Protein AF-A0A5N5WCN6-F1 (afdb_monomer_lite)

Radius of gyration: 14.32 Å; chains: 1; bounding box: 35×33×35 Å

Foldseek 3Di:
DDPVLLVLLLQLVLVLAPDSVQQVVCCVPVQWDKGFCAGDFWWKKKDALVLLCVQLVHDDLVSSCVSLVVLVNAEQKKAFFSGRIIMATAHHPPPPCQVLQPFPPIGTGDRVDIDTGGRQPAADDGGMHTSHGRGSGNVNGDDVSSVSVSNVD

Structure (mmCIF, N/CA/C/O backbone):
data_AF-A0A5N5WCN6-F1
#
_entry.id   AF-A0A5N5WCN6-F1
#
loop_
_atom_site.group_PDB
_atom_site.id
_atom_site.type_symbol
_atom_site.label_atom_id
_atom_site.label_alt_id
_atom_site.label_comp_id
_atom_site.label_asym_id
_atom_site.label_entity_id
_atom_site.label_seq_id
_atom_site.pdbx_PDB_ins_code
_atom_site.Cartn_x
_atom_site.Cartn_y
_atom_site.Cartn_z
_atom_site.occupancy
_atom_site.B_iso_or_equiv
_atom_site.auth_seq_id
_atom_site.auth_comp_id
_atom_site.auth_asym_id
_atom_site.auth_atom_id
_atom_site.pdbx_PDB_model_num
ATOM 1 N N . MET A 1 1 ? 0.329 -16.891 -3.132 1.00 75.00 1 MET A N 1
ATOM 2 C CA . MET A 1 1 ? 0.697 -16.310 -4.433 1.00 75.00 1 MET A CA 1
ATOM 3 C C . MET A 1 1 ? 1.569 -17.296 -5.197 1.00 75.00 1 MET A C 1
ATOM 5 O O . MET A 1 1 ? 2.602 -17.711 -4.673 1.00 75.00 1 MET A O 1
ATOM 9 N N . THR A 1 2 ? 1.138 -17.694 -6.389 1.00 85.62 2 THR A N 1
ATOM 10 C CA . THR A 1 2 ? 1.875 -18.539 -7.337 1.00 85.62 2 THR A CA 1
ATOM 11 C C . THR A 1 2 ? 3.026 -17.764 -7.990 1.00 85.62 2 THR A C 1
ATOM 13 O O . THR A 1 2 ? 3.173 -16.554 -7.808 1.00 85.62 2 THR A O 1
ATOM 16 N N . PHE A 1 3 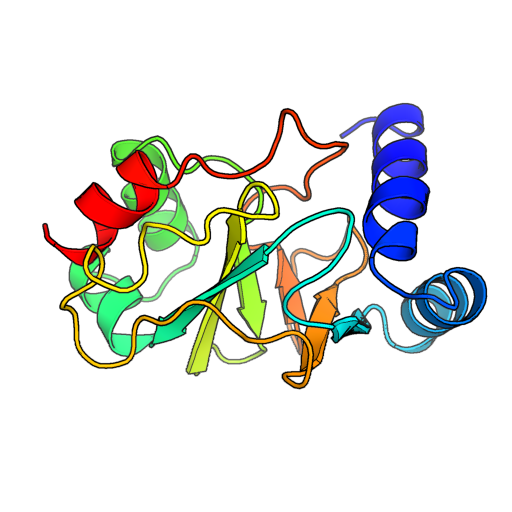? 3.873 -18.445 -8.766 1.00 83.12 3 PHE A N 1
ATOM 17 C CA . PHE A 1 3 ? 4.936 -17.775 -9.524 1.00 83.12 3 PHE A CA 1
ATOM 18 C C . PHE A 1 3 ? 4.381 -16.825 -10.598 1.00 83.12 3 PHE A C 1
ATOM 20 O O . PHE A 1 3 ? 4.922 -15.736 -10.787 1.00 83.12 3 PHE A O 1
ATOM 27 N N . ALA A 1 4 ? 3.292 -17.219 -11.267 1.00 85.25 4 ALA A N 1
ATOM 28 C CA . ALA A 1 4 ? 2.634 -16.406 -12.285 1.00 85.25 4 ALA A CA 1
ATOM 29 C C . ALA A 1 4 ? 2.049 -15.123 -11.677 1.00 85.25 4 ALA A C 1
ATOM 31 O O . ALA A 1 4 ? 2.427 -14.032 -12.097 1.00 85.25 4 ALA A O 1
ATOM 32 N N . GLU A 1 5 ? 1.262 -15.257 -10.605 1.00 85.56 5 GLU A N 1
ATOM 33 C CA . GLU A 1 5 ? 0.699 -14.119 -9.864 1.00 85.56 5 GLU A CA 1
ATOM 34 C C . GLU A 1 5 ? 1.803 -13.203 -9.323 1.00 85.56 5 GLU A C 1
ATOM 36 O O . GLU A 1 5 ? 1.697 -11.983 -9.380 1.00 85.56 5 GLU A O 1
ATOM 41 N N . ARG A 1 6 ? 2.922 -13.772 -8.848 1.00 87.56 6 ARG A N 1
ATOM 42 C CA . ARG A 1 6 ? 4.072 -12.974 -8.403 1.00 87.56 6 ARG A CA 1
ATOM 43 C C . ARG A 1 6 ? 4.670 -12.158 -9.544 1.00 87.56 6 ARG A C 1
ATOM 45 O O . ARG A 1 6 ? 5.068 -11.018 -9.316 1.00 87.56 6 ARG A O 1
ATOM 52 N N . ARG A 1 7 ? 4.795 -12.735 -10.739 1.00 90.00 7 ARG A N 1
ATOM 53 C CA . ARG A 1 7 ? 5.329 -12.030 -11.910 1.00 90.00 7 ARG A CA 1
ATOM 54 C C . ARG A 1 7 ? 4.398 -10.895 -12.329 1.00 90.00 7 ARG A C 1
ATOM 56 O O . ARG A 1 7 ? 4.881 -9.799 -12.592 1.00 90.00 7 ARG A O 1
ATOM 63 N N . GLU A 1 8 ? 3.094 -11.144 -12.340 1.00 92.19 8 GLU A N 1
ATOM 64 C CA . GLU A 1 8 ? 2.073 -10.133 -12.632 1.00 92.19 8 GLU A CA 1
ATOM 65 C C . GLU A 1 8 ? 2.102 -8.998 -11.607 1.00 92.19 8 GLU A C 1
ATOM 67 O O . GLU A 1 8 ? 2.243 -7.839 -11.995 1.00 92.19 8 GLU A O 1
ATOM 72 N N . ALA A 1 9 ? 2.134 -9.332 -10.313 1.00 93.94 9 ALA A N 1
ATOM 73 C CA . ALA A 1 9 ? 2.286 -8.364 -9.231 1.00 93.94 9 ALA A CA 1
ATOM 74 C C . ALA A 1 9 ? 3.540 -7.497 -9.411 1.00 93.94 9 ALA A C 1
ATOM 76 O O . ALA A 1 9 ? 3.479 -6.284 -9.241 1.00 93.94 9 ALA A O 1
ATOM 77 N N . VAL A 1 10 ? 4.684 -8.101 -9.763 1.00 95.25 10 VAL A N 1
ATOM 78 C CA . VAL A 1 10 ? 5.946 -7.376 -9.998 1.00 95.25 10 VAL A CA 1
ATOM 79 C C . VAL A 1 10 ? 5.800 -6.368 -11.134 1.00 95.25 10 VAL A C 1
ATOM 81 O O . VAL A 1 10 ? 6.162 -5.207 -10.949 1.00 95.25 10 VAL A O 1
ATOM 84 N N . GLU A 1 11 ? 5.296 -6.788 -12.293 1.00 95.19 11 GLU A N 1
ATOM 85 C CA . GLU A 1 11 ? 5.180 -5.899 -13.454 1.00 95.19 11 GLU A CA 1
ATOM 86 C C . GLU A 1 11 ? 4.152 -4.789 -13.203 1.00 95.19 11 GLU A C 1
ATOM 88 O O . GLU A 1 11 ? 4.440 -3.611 -13.426 1.00 95.19 11 GLU A O 1
ATOM 93 N N . TRP A 1 12 ? 2.992 -5.138 -12.645 1.00 96.50 12 TRP A N 1
ATOM 94 C CA . TRP A 1 12 ? 1.930 -4.181 -12.361 1.00 96.50 12 TRP A CA 1
ATOM 95 C C . TRP A 1 12 ? 2.342 -3.157 -11.294 1.00 96.50 12 TRP A C 1
ATOM 97 O O . TRP A 1 12 ? 2.280 -1.953 -11.540 1.00 96.50 12 TRP A O 1
ATOM 107 N N . LEU A 1 13 ? 2.868 -3.591 -10.145 1.00 97.12 13 LEU A N 1
ATOM 108 C CA . LEU A 1 13 ? 3.323 -2.675 -9.093 1.00 97.12 13 LEU A CA 1
ATOM 109 C C . LEU A 1 13 ? 4.504 -1.801 -9.546 1.00 97.12 13 LEU A C 1
ATOM 111 O O . LEU A 1 13 ? 4.592 -0.636 -9.154 1.00 97.12 13 LEU A O 1
ATOM 115 N N . ALA A 1 14 ? 5.407 -2.326 -10.383 1.00 96.88 14 ALA A N 1
ATOM 116 C CA . ALA A 1 14 ? 6.510 -1.536 -10.929 1.00 96.88 14 ALA A CA 1
ATOM 117 C C . ALA A 1 14 ? 6.026 -0.432 -11.880 1.00 96.88 14 ALA A C 1
ATOM 119 O O . ALA A 1 14 ? 6.654 0.629 -11.941 1.00 96.88 14 ALA A O 1
ATOM 120 N N . SER A 1 15 ? 4.899 -0.646 -12.566 1.00 95.94 15 SER A N 1
ATOM 121 C CA . SER A 1 15 ? 4.301 0.329 -13.485 1.00 95.94 15 SER A CA 1
ATOM 122 C C . SER A 1 15 ? 3.693 1.566 -12.805 1.00 95.94 15 SER A C 1
ATOM 124 O O . SER A 1 15 ? 3.410 2.555 -13.476 1.00 95.94 15 SER A O 1
ATOM 126 N N . GLN A 1 16 ? 3.619 1.591 -11.466 1.00 94.44 16 GLN A N 1
ATOM 127 C CA . GLN A 1 16 ? 3.303 2.808 -10.702 1.00 94.44 16 GLN A CA 1
ATOM 128 C C . GLN A 1 16 ? 4.345 3.924 -10.913 1.00 94.44 16 GLN A C 1
ATOM 130 O O . GLN A 1 16 ? 4.064 5.110 -10.728 1.00 94.44 16 GLN A O 1
ATOM 135 N N . SER A 1 17 ? 5.579 3.553 -11.258 1.00 92.88 17 SER A N 1
ATOM 136 C CA . SER A 1 17 ? 6.672 4.472 -11.565 1.00 92.88 17 SER A CA 1
ATOM 137 C C . SER A 1 17 ? 6.810 4.656 -13.074 1.00 92.88 17 SER A C 1
ATOM 139 O O . SER A 1 17 ? 6.758 3.684 -13.820 1.00 92.88 17 SER A O 1
ATOM 141 N N . TYR A 1 18 ? 7.130 5.877 -13.518 1.00 90.44 18 TYR A N 1
ATOM 142 C CA . TYR A 1 18 ? 7.533 6.141 -14.910 1.00 90.44 18 TYR A CA 1
ATOM 143 C C . TYR A 1 18 ? 8.805 5.386 -15.332 1.00 90.44 18 TYR A C 1
ATOM 145 O O . TYR A 1 18 ? 9.074 5.249 -16.520 1.00 90.44 18 TYR A O 1
ATOM 153 N N . ASP A 1 19 ? 9.577 4.880 -14.365 1.00 94.31 19 ASP A N 1
ATOM 154 C CA . ASP A 1 19 ? 10.709 3.981 -14.593 1.00 94.31 19 ASP A CA 1
ATOM 155 C C . ASP A 1 19 ? 10.503 2.656 -13.827 1.00 94.31 19 ASP A C 1
ATOM 157 O O . ASP A 1 19 ? 10.937 2.528 -12.670 1.00 94.31 19 ASP A O 1
ATOM 161 N N . PRO A 1 20 ? 9.822 1.663 -14.438 1.00 95.31 20 PRO A N 1
ATOM 162 C CA . PRO A 1 20 ? 9.611 0.342 -13.842 1.00 95.31 20 PRO A CA 1
ATOM 163 C C . PRO A 1 20 ? 10.904 -0.474 -13.702 1.00 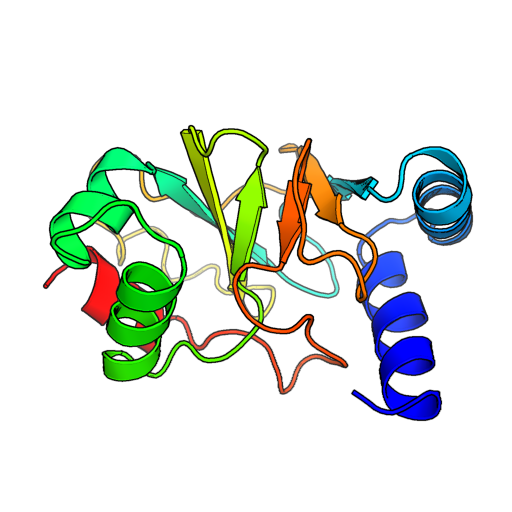95.31 20 PRO A C 1
ATOM 165 O O . PRO A 1 20 ? 11.020 -1.337 -12.828 1.00 95.31 20 PRO A O 1
ATOM 168 N N . LEU A 1 21 ? 11.913 -0.221 -14.546 1.00 95.69 21 LEU A N 1
ATOM 169 C CA . LEU A 1 21 ? 13.214 -0.894 -14.459 1.00 95.69 21 LEU A CA 1
ATOM 170 C C . LEU A 1 21 ? 13.949 -0.492 -13.180 1.00 95.69 21 LEU A C 1
ATOM 172 O O . LEU A 1 21 ? 14.493 -1.356 -12.489 1.00 95.69 21 LEU A O 1
ATOM 176 N N . ARG A 1 22 ? 13.918 0.793 -12.815 1.00 95.62 22 ARG A N 1
ATOM 177 C CA . ARG A 1 22 ? 14.463 1.282 -11.543 1.00 95.62 22 ARG A CA 1
ATOM 178 C C . ARG A 1 22 ? 13.768 0.657 -10.340 1.00 95.62 22 ARG A C 1
ATOM 180 O O . ARG A 1 22 ? 14.454 0.309 -9.381 1.00 95.62 22 ARG A O 1
ATOM 187 N N . VAL A 1 23 ? 12.448 0.473 -10.390 1.00 96.94 23 VAL A N 1
ATOM 188 C CA . VAL A 1 23 ? 11.700 -0.203 -9.315 1.00 96.94 23 VAL A CA 1
ATOM 189 C C . VAL A 1 23 ? 12.170 -1.646 -9.150 1.00 96.94 23 VAL A C 1
ATOM 191 O O . VAL A 1 23 ? 12.554 -2.043 -8.050 1.00 96.94 23 VAL A O 1
ATOM 194 N N . ARG A 1 24 ? 12.246 -2.409 -10.247 1.00 96.31 24 ARG A N 1
ATOM 195 C CA . ARG A 1 24 ? 12.714 -3.804 -10.218 1.00 96.31 24 ARG A CA 1
ATOM 196 C C . ARG A 1 24 ? 14.160 -3.927 -9.731 1.00 96.31 24 ARG A C 1
ATOM 198 O O . ARG A 1 24 ? 14.453 -4.795 -8.911 1.00 96.31 24 ARG A O 1
ATOM 205 N N . ARG A 1 25 ? 15.056 -3.029 -10.159 1.00 96.56 25 ARG A N 1
ATOM 206 C CA . ARG A 1 25 ? 16.445 -2.971 -9.662 1.00 96.56 25 ARG A CA 1
ATOM 207 C C . ARG A 1 25 ? 16.504 -2.677 -8.165 1.00 96.56 25 ARG A C 1
ATOM 209 O O . ARG A 1 25 ? 17.246 -3.346 -7.456 1.00 96.56 25 ARG A O 1
ATOM 216 N N . ALA A 1 26 ? 15.712 -1.721 -7.679 1.00 96.38 26 ALA A N 1
ATOM 217 C CA . ALA A 1 26 ? 15.634 -1.422 -6.252 1.00 96.38 26 ALA A CA 1
ATOM 218 C C . ALA A 1 26 ? 15.099 -2.621 -5.453 1.00 96.38 26 ALA A C 1
ATOM 220 O O . ALA A 1 26 ? 15.647 -2.967 -4.413 1.00 96.38 26 ALA A O 1
ATOM 221 N N . TRP A 1 27 ? 14.091 -3.337 -5.953 1.00 96.31 27 TRP A N 1
ATOM 222 C CA . TRP A 1 27 ? 13.649 -4.577 -5.312 1.00 96.31 27 TRP A CA 1
ATOM 223 C C . TRP A 1 27 ? 14.729 -5.657 -5.277 1.00 96.31 27 TRP A C 1
ATOM 225 O O . TRP A 1 27 ? 14.850 -6.340 -4.262 1.00 96.31 27 TRP A O 1
ATOM 235 N N . ALA A 1 28 ? 15.536 -5.792 -6.328 1.00 94.12 28 ALA A N 1
ATOM 236 C CA . ALA A 1 28 ? 16.636 -6.750 -6.342 1.00 94.12 28 ALA A CA 1
ATOM 237 C C . ALA A 1 28 ? 17.726 -6.419 -5.303 1.00 94.12 28 ALA A C 1
ATOM 239 O O . ALA A 1 28 ? 18.322 -7.336 -4.745 1.00 94.12 28 ALA A O 1
ATOM 240 N N . THR A 1 29 ? 17.973 -5.136 -5.014 1.00 92.00 29 THR A N 1
ATOM 241 C CA . THR A 1 29 ? 19.073 -4.703 -4.131 1.00 92.00 29 THR A CA 1
ATOM 242 C C . THR A 1 29 ? 18.643 -4.430 -2.691 1.00 92.00 29 THR A C 1
ATOM 244 O O . THR A 1 29 ? 19.274 -4.913 -1.756 1.00 92.00 29 THR A O 1
ATOM 247 N N . SER A 1 30 ? 17.567 -3.673 -2.485 1.00 85.19 30 SER A N 1
ATOM 248 C CA . SER A 1 30 ? 17.105 -3.210 -1.167 1.00 85.19 30 SER A CA 1
ATOM 249 C C . SER A 1 30 ? 15.764 -3.818 -0.749 1.00 85.19 30 SER A C 1
ATOM 251 O O . SER A 1 30 ? 15.260 -3.540 0.345 1.00 85.19 30 SER A O 1
ATOM 253 N N . ARG A 1 31 ? 15.173 -4.664 -1.605 1.00 90.75 31 ARG A N 1
ATOM 254 C CA . ARG A 1 31 ? 13.876 -5.331 -1.399 1.00 90.75 31 ARG A CA 1
ATOM 255 C C . ARG A 1 31 ? 12.699 -4.352 -1.202 1.00 90.75 31 ARG A C 1
ATOM 257 O O . ARG A 1 31 ? 11.631 -4.762 -0.746 1.00 90.75 31 ARG A O 1
ATOM 264 N N . SER A 1 32 ? 12.873 -3.068 -1.524 1.00 94.50 32 SER A N 1
ATOM 265 C CA . SER A 1 32 ? 11.833 -2.024 -1.527 1.00 94.50 32 SER A CA 1
ATOM 266 C C . SER A 1 32 ? 12.221 -0.878 -2.464 1.00 94.50 32 SER A C 1
ATOM 268 O O . SER A 1 32 ? 13.392 -0.521 -2.540 1.00 94.50 32 SER A O 1
ATOM 270 N N . ALA A 1 33 ? 11.257 -0.255 -3.132 1.00 96.38 33 ALA A N 1
ATOM 271 C CA . ALA A 1 33 ? 11.485 0.848 -4.062 1.00 96.38 33 ALA A CA 1
ATOM 272 C C . ALA A 1 33 ? 10.703 2.096 -3.643 1.00 96.38 33 ALA A C 1
ATOM 274 O O . ALA A 1 33 ? 9.574 1.988 -3.179 1.00 96.38 33 ALA A O 1
ATOM 275 N N . LEU A 1 34 ? 11.270 3.289 -3.842 1.00 96.19 34 LEU A N 1
ATOM 276 C CA . LEU A 1 34 ? 10.527 4.538 -3.656 1.00 96.19 34 LEU A CA 1
ATOM 277 C C . LEU A 1 34 ? 9.728 4.871 -4.919 1.00 96.19 34 LEU A C 1
ATOM 279 O O . LEU A 1 34 ? 10.316 5.156 -5.966 1.00 96.19 34 LEU A O 1
ATOM 283 N N . VAL A 1 35 ? 8.402 4.879 -4.796 1.00 96.62 35 VAL A N 1
ATOM 284 C CA . VAL A 1 35 ? 7.448 5.156 -5.886 1.00 96.62 35 VAL A CA 1
ATOM 285 C C . VAL A 1 35 ? 6.532 6.334 -5.528 1.00 96.62 35 VAL A C 1
ATOM 287 O O . VAL A 1 35 ? 6.446 6.687 -4.348 1.00 96.62 35 VAL A O 1
ATOM 290 N N . PRO A 1 36 ? 5.875 6.987 -6.508 1.00 95.75 36 PRO A N 1
ATOM 291 C CA . PRO A 1 36 ? 4.813 7.953 -6.218 1.00 95.75 36 PRO A CA 1
ATOM 292 C C . PRO A 1 36 ? 3.693 7.338 -5.363 1.00 95.75 36 PRO A C 1
ATOM 294 O O . PRO A 1 36 ? 3.245 6.224 -5.636 1.00 95.75 36 PRO A O 1
ATOM 297 N N . GLY A 1 37 ? 3.209 8.082 -4.366 1.00 92.75 37 GLY A N 1
ATOM 298 C CA . GLY A 1 37 ? 2.073 7.678 -3.524 1.00 92.75 37 GLY A CA 1
ATOM 299 C C . GLY A 1 37 ? 0.714 7.732 -4.234 1.00 92.75 37 GLY A C 1
ATOM 300 O O . GLY A 1 37 ? -0.252 7.159 -3.741 1.00 92.75 37 GLY A O 1
ATOM 301 N N . ALA A 1 38 ? 0.642 8.388 -5.389 1.00 93.06 38 ALA A N 1
ATOM 302 C CA . ALA A 1 38 ? -0.516 8.401 -6.275 1.00 93.06 38 ALA A CA 1
ATOM 303 C C . ALA A 1 38 ? -0.040 8.392 -7.729 1.00 93.06 38 ALA A C 1
ATOM 305 O O . ALA A 1 38 ? 0.950 9.055 -8.061 1.00 93.06 38 ALA A O 1
ATOM 306 N N . GLY A 1 39 ? -0.724 7.633 -8.581 1.00 91.69 39 GLY A N 1
ATOM 307 C CA . GLY A 1 39 ? -0.248 7.337 -9.926 1.00 91.69 39 GLY A CA 1
ATOM 308 C C . GLY A 1 39 ? -1.227 6.497 -10.750 1.00 91.69 39 GLY A C 1
ATOM 309 O O . GLY A 1 39 ? -2.397 6.387 -10.386 1.00 91.69 39 GLY A O 1
ATOM 310 N N . PRO A 1 40 ? -0.769 5.938 -11.883 1.00 91.31 40 PRO A N 1
ATOM 311 C CA . PRO A 1 40 ? -1.637 5.264 -12.846 1.00 91.31 40 PRO A CA 1
ATOM 312 C C . PRO A 1 40 ? -2.192 3.923 -12.351 1.00 91.31 40 PRO A C 1
ATOM 314 O O . PRO A 1 40 ? -3.244 3.503 -12.823 1.00 91.31 40 PRO A O 1
ATOM 317 N N . CYS A 1 41 ? -1.511 3.243 -11.423 1.00 95.12 41 CYS A N 1
ATOM 318 C CA . CYS A 1 41 ? -1.918 1.914 -10.961 1.00 95.12 41 CYS A CA 1
ATOM 319 C C . CYS A 1 41 ? -2.767 1.981 -9.699 1.00 95.12 41 CYS A C 1
ATOM 321 O O . CYS A 1 41 ? -3.728 1.229 -9.567 1.00 95.12 41 CYS A O 1
ATOM 323 N N . PHE A 1 42 ? -2.394 2.856 -8.766 1.00 95.69 42 PHE A N 1
ATOM 324 C CA . PHE A 1 42 ? -3.071 3.004 -7.486 1.00 95.69 42 PHE A CA 1
ATOM 325 C C . PHE A 1 42 ? -2.827 4.383 -6.865 1.00 95.69 42 PHE A C 1
ATOM 327 O O . PHE A 1 42 ? -1.817 5.053 -7.126 1.00 95.69 42 PHE A O 1
ATOM 334 N N . ASP A 1 43 ? -3.738 4.757 -5.972 1.00 94.56 43 ASP A N 1
ATOM 335 C CA . ASP A 1 43 ? -3.505 5.774 -4.951 1.00 94.56 43 ASP A CA 1
ATOM 336 C C . ASP A 1 43 ? -3.174 5.100 -3.614 1.00 94.56 43 ASP A C 1
ATOM 338 O O . ASP A 1 43 ? -3.414 3.909 -3.416 1.00 94.56 43 ASP A O 1
ATOM 342 N N . THR A 1 44 ? -2.614 5.864 -2.679 1.00 95.44 44 THR A N 1
ATOM 343 C CA . THR A 1 44 ? -2.227 5.353 -1.361 1.00 95.44 44 THR A CA 1
ATOM 344 C C . THR A 1 44 ? -2.873 6.164 -0.252 1.00 95.44 44 THR A C 1
ATOM 346 O O . THR A 1 44 ? -2.741 7.388 -0.219 1.00 95.44 44 THR A O 1
ATOM 349 N N . ILE A 1 45 ? -3.501 5.478 0.700 1.00 94.38 45 ILE A N 1
ATOM 350 C CA . ILE A 1 45 ? -3.902 6.044 1.988 1.00 94.38 45 ILE A CA 1
ATOM 351 C C . ILE A 1 45 ? -2.793 5.788 3.003 1.00 94.38 45 ILE A C 1
ATOM 353 O O . ILE A 1 45 ? -2.338 4.656 3.165 1.00 94.38 45 ILE A O 1
ATOM 357 N N . ARG A 1 46 ? -2.362 6.833 3.705 1.00 94.38 46 ARG A N 1
ATOM 358 C CA . ARG A 1 46 ? -1.466 6.739 4.857 1.00 94.38 46 ARG A CA 1
ATOM 359 C C . ARG A 1 46 ? -2.296 6.745 6.134 1.00 94.38 46 ARG A C 1
ATOM 361 O O . ARG A 1 46 ? -3.114 7.637 6.320 1.00 94.38 46 ARG A O 1
ATOM 368 N N . MET A 1 47 ? -2.051 5.779 7.017 1.00 94.62 47 MET A N 1
ATOM 369 C CA . MET A 1 47 ? -2.682 5.679 8.335 1.00 94.62 47 MET A CA 1
ATOM 370 C C . MET A 1 47 ? -1.618 5.683 9.443 1.00 94.62 47 MET A C 1
ATOM 372 O O . MET A 1 47 ? -0.626 4.951 9.339 1.00 94.62 47 MET A O 1
ATOM 376 N N . PRO A 1 48 ? -1.794 6.449 10.533 1.00 94.12 48 PRO A N 1
ATOM 377 C CA . PRO A 1 48 ? -0.864 6.427 11.657 1.00 94.12 48 PRO A CA 1
ATOM 378 C C . PRO A 1 48 ? -0.893 5.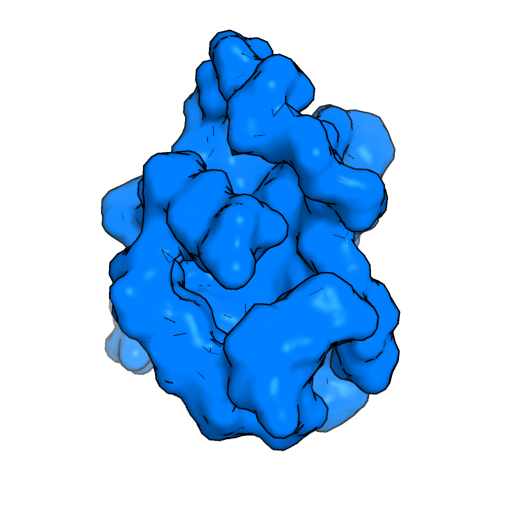073 12.373 1.00 94.12 48 PRO A C 1
ATOM 380 O O . PRO A 1 48 ? -1.960 4.554 12.699 1.00 94.12 48 PRO A O 1
ATOM 383 N N . ALA A 1 49 ? 0.270 4.511 12.706 1.00 93.69 49 ALA A N 1
ATOM 384 C CA . ALA A 1 49 ? 0.319 3.248 13.442 1.00 93.69 49 ALA A CA 1
ATOM 385 C C . ALA A 1 49 ? -0.396 3.272 14.810 1.00 93.69 49 ALA A C 1
ATOM 387 O O . ALA A 1 49 ? -0.992 2.252 15.153 1.00 93.69 49 ALA A O 1
ATOM 388 N N . PRO A 1 50 ? -0.389 4.374 15.595 1.00 93.31 50 PRO A N 1
ATOM 389 C CA . PRO A 1 50 ? -1.181 4.451 16.824 1.00 93.31 50 PRO A CA 1
ATOM 390 C C . PRO A 1 50 ? -2.682 4.253 16.593 1.00 93.31 50 PRO A C 1
ATOM 392 O O . PRO A 1 50 ? -3.322 3.570 17.384 1.00 93.31 50 PRO A O 1
ATOM 395 N N . LEU A 1 51 ? -3.223 4.791 15.494 1.00 93.62 51 LEU A N 1
ATOM 396 C CA . LEU A 1 51 ? -4.627 4.620 15.121 1.00 93.62 51 LEU A CA 1
ATOM 397 C C . LEU A 1 51 ? -4.928 3.152 14.801 1.00 93.62 51 LEU A C 1
ATOM 399 O O . LEU A 1 51 ? -5.801 2.560 15.425 1.00 93.62 51 LEU A O 1
ATOM 403 N N . VAL A 1 52 ? -4.149 2.550 13.898 1.00 93.94 52 VAL A N 1
ATOM 404 C CA . VAL A 1 52 ? -4.322 1.146 13.483 1.00 93.94 52 VAL A CA 1
ATOM 405 C C . VAL A 1 52 ? -4.229 0.192 14.677 1.00 93.94 52 VAL A C 1
ATOM 407 O O . VAL A 1 52 ? -5.057 -0.697 14.829 1.00 93.94 52 VAL A O 1
ATOM 410 N N . ARG A 1 53 ? -3.248 0.399 15.563 1.00 93.44 53 ARG A N 1
ATOM 411 C CA . ARG A 1 53 ? -3.061 -0.420 16.773 1.00 93.44 53 ARG A CA 1
ATOM 412 C C . ARG A 1 53 ? -4.179 -0.236 17.795 1.00 93.44 53 ARG A C 1
ATOM 414 O O . ARG A 1 53 ? -4.519 -1.189 18.484 1.00 93.44 53 ARG A O 1
ATOM 421 N N . ARG A 1 54 ? -4.728 0.979 17.916 1.00 93.25 54 ARG A N 1
ATOM 422 C CA . ARG A 1 54 ? -5.883 1.259 18.780 1.00 93.25 54 ARG A CA 1
ATOM 423 C C . ARG A 1 54 ? -7.103 0.479 18.300 1.00 93.25 54 ARG A C 1
ATOM 425 O O . ARG A 1 54 ? -7.713 -0.200 19.112 1.00 93.25 54 ARG A O 1
ATOM 432 N N . ILE A 1 55 ? -7.411 0.553 17.004 1.00 92.88 55 ILE A N 1
ATOM 433 C CA . ILE A 1 55 ? -8.542 -0.166 16.397 1.00 92.88 55 ILE A CA 1
ATOM 434 C C . ILE A 1 55 ? -8.356 -1.679 16.547 1.00 92.88 55 ILE A C 1
ATOM 436 O O . ILE A 1 55 ? -9.268 -2.372 16.973 1.00 92.88 55 ILE A O 1
ATOM 440 N N . ALA A 1 56 ? -7.146 -2.184 16.294 1.00 92.50 56 ALA A N 1
ATOM 441 C CA . ALA A 1 56 ? -6.838 -3.604 16.449 1.00 92.50 56 ALA A CA 1
ATOM 442 C C . ALA A 1 56 ? -6.780 -4.091 17.911 1.00 92.50 56 ALA A C 1
ATOM 444 O O . ALA A 1 56 ? -6.594 -5.282 18.142 1.00 92.50 56 ALA A O 1
ATOM 445 N N . GLY A 1 57 ? -6.826 -3.192 18.902 1.00 92.88 57 GLY A N 1
ATOM 446 C CA . GLY A 1 57 ? -6.656 -3.528 20.320 1.00 92.88 57 GLY A CA 1
ATOM 447 C C . GLY A 1 57 ? -5.280 -4.105 20.689 1.00 92.88 57 GLY A C 1
ATOM 448 O O . GLY A 1 57 ? -5.073 -4.527 21.825 1.00 92.88 57 GLY A O 1
ATOM 449 N N . ALA A 1 58 ? -4.325 -4.134 19.754 1.00 90.56 58 ALA A N 1
ATOM 450 C CA . ALA A 1 58 ? -3.058 -4.838 19.901 1.00 90.56 58 ALA A CA 1
ATOM 451 C C . ALA A 1 58 ? -1.966 -4.289 18.967 1.00 90.56 58 ALA A C 1
ATOM 453 O O . ALA A 1 58 ? -2.182 -3.420 18.119 1.00 90.56 58 ALA A O 1
ATOM 454 N N . ARG A 1 59 ? -0.736 -4.779 19.160 1.00 88.25 59 ARG A N 1
ATOM 455 C CA . ARG A 1 59 ? 0.451 -4.348 18.397 1.00 88.25 59 ARG A CA 1
ATOM 456 C C . ARG A 1 59 ? 1.036 -5.432 17.505 1.00 88.25 59 ARG A C 1
ATOM 458 O O . ARG A 1 59 ? 1.888 -5.108 16.677 1.00 88.25 59 ARG A O 1
ATOM 465 N N . ASP A 1 60 ? 0.642 -6.6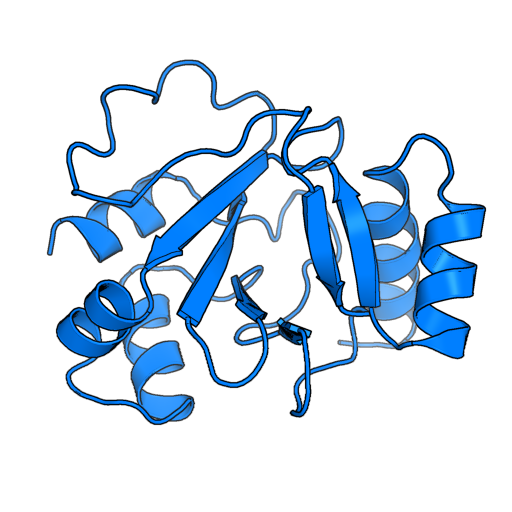83 17.708 1.00 90.56 60 ASP A N 1
ATOM 466 C CA . ASP A 1 60 ? 1.135 -7.803 16.927 1.00 90.56 60 ASP A CA 1
ATOM 467 C C . ASP A 1 60 ? 0.469 -7.846 15.548 1.00 90.56 60 ASP A C 1
ATOM 469 O O . ASP A 1 60 ? -0.609 -7.298 15.314 1.00 90.56 60 ASP A O 1
ATOM 473 N N . ARG A 1 61 ? 1.159 -8.491 14.612 1.00 89.94 61 ARG A N 1
ATOM 474 C CA . ARG A 1 61 ? 0.736 -8.553 13.217 1.00 89.94 61 ARG A CA 1
ATOM 475 C C . ARG A 1 61 ? -0.608 -9.264 13.052 1.00 89.94 61 ARG A C 1
ATOM 477 O O . ARG A 1 61 ? -1.412 -8.811 12.244 1.00 89.94 61 ARG A O 1
ATOM 484 N N . THR A 1 62 ? -0.835 -10.350 13.782 1.00 93.50 62 THR A N 1
ATOM 485 C CA . THR A 1 62 ? -2.018 -11.203 13.622 1.00 93.50 62 THR A CA 1
ATOM 486 C C . THR A 1 62 ? -3.284 -10.446 13.997 1.00 93.50 62 THR A C 1
ATOM 488 O O . THR A 1 62 ? -4.229 -10.412 13.213 1.00 93.50 62 THR A O 1
ATOM 491 N N . SER A 1 63 ? -3.276 -9.758 15.138 1.00 95.00 63 SER A N 1
ATOM 492 C CA . SER A 1 63 ? -4.408 -8.941 15.582 1.00 95.00 63 SER A CA 1
ATOM 493 C C . SER A 1 63 ? -4.717 -7.801 14.609 1.00 95.00 63 SER A C 1
ATOM 495 O O . SER A 1 63 ? -5.874 -7.523 14.309 1.00 95.00 63 SER A O 1
ATOM 497 N N . ILE A 1 64 ? -3.683 -7.169 14.042 1.00 94.69 64 ILE A N 1
ATOM 498 C CA . ILE A 1 64 ? -3.855 -6.105 13.041 1.00 94.69 64 ILE A CA 1
ATOM 499 C C . ILE A 1 64 ? -4.453 -6.657 11.743 1.00 94.69 64 ILE A C 1
ATOM 501 O O . ILE A 1 64 ? -5.343 -6.034 11.170 1.00 94.69 64 ILE A O 1
ATOM 505 N N . GLN A 1 65 ? -3.994 -7.822 11.280 1.00 95.69 65 GLN A N 1
ATOM 506 C CA . GLN A 1 65 ? -4.564 -8.487 10.106 1.00 95.69 65 GLN A CA 1
ATOM 507 C C . GLN A 1 65 ? -6.035 -8.862 10.326 1.00 95.69 65 GLN A C 1
ATOM 509 O O . GLN A 1 65 ? -6.843 -8.649 9.426 1.00 95.69 65 GLN A O 1
ATOM 514 N N . ALA A 1 66 ? -6.385 -9.376 11.509 1.00 96.12 66 ALA A N 1
ATOM 515 C CA . ALA A 1 66 ? -7.761 -9.725 11.857 1.00 96.12 66 ALA A CA 1
ATOM 516 C C . ALA A 1 66 ? -8.679 -8.492 11.843 1.00 96.12 66 ALA A C 1
ATOM 518 O O . ALA A 1 66 ? -9.692 -8.496 11.149 1.00 96.12 66 ALA A O 1
ATOM 519 N N . ALA A 1 67 ? -8.269 -7.403 12.499 1.00 95.75 67 ALA A N 1
ATOM 520 C CA . ALA A 1 67 ? -9.044 -6.163 12.538 1.00 95.75 67 ALA A CA 1
ATOM 521 C C . ALA A 1 67 ? -9.257 -5.546 11.142 1.00 95.75 67 ALA A C 1
ATOM 523 O O . ALA A 1 67 ? -10.329 -5.025 10.840 1.00 95.75 67 ALA A O 1
ATOM 524 N N . LEU A 1 68 ? -8.255 -5.618 10.259 1.00 96.06 68 LEU A N 1
ATOM 525 C CA . LEU A 1 68 ? -8.399 -5.196 8.861 1.00 96.06 68 LEU A CA 1
ATOM 526 C C . LEU A 1 68 ? -9.401 -6.089 8.106 1.00 96.06 68 LEU A C 1
ATOM 528 O O . LEU A 1 68 ? -10.270 -5.581 7.392 1.00 96.06 68 LEU A O 1
ATOM 532 N N . ALA A 1 69 ? -9.319 -7.407 8.297 1.00 96.06 69 ALA A N 1
ATOM 533 C CA . ALA A 1 69 ? -10.184 -8.374 7.627 1.00 96.06 69 ALA A CA 1
ATOM 534 C C . ALA A 1 69 ? -11.663 -8.232 8.027 1.00 96.06 69 ALA A C 1
ATOM 536 O O . ALA A 1 69 ? -12.529 -8.341 7.159 1.00 96.06 69 ALA A O 1
ATOM 537 N N . GLU A 1 70 ? -11.959 -7.908 9.289 1.00 95.06 70 GLU A N 1
ATOM 538 C CA . GLU A 1 70 ? -13.319 -7.598 9.771 1.00 95.06 70 GLU A CA 1
ATOM 539 C C . GLU A 1 70 ? -13.984 -6.454 8.987 1.00 95.06 70 GLU A C 1
ATOM 541 O O . GLU A 1 70 ? -15.206 -6.398 8.862 1.00 95.06 70 GLU A O 1
ATOM 546 N N . HIS A 1 71 ? -13.175 -5.576 8.390 1.00 94.06 71 HIS A N 1
ATOM 547 C CA . HIS A 1 71 ? -13.624 -4.436 7.593 1.00 94.06 71 HIS A CA 1
ATOM 548 C C . HIS A 1 71 ? -13.513 -4.680 6.078 1.00 94.06 71 HIS A C 1
ATOM 550 O O . HIS A 1 71 ? -13.648 -3.748 5.282 1.00 94.06 71 HI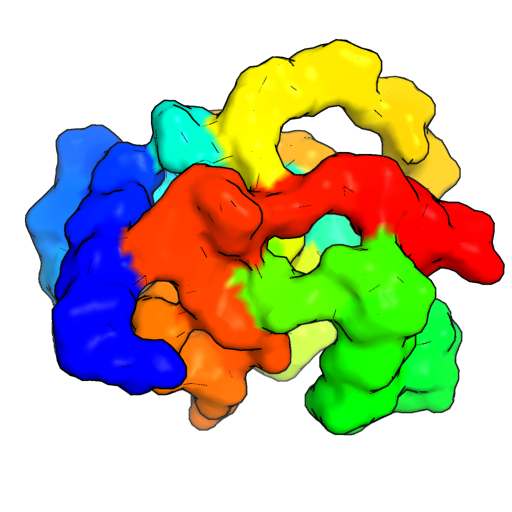S A O 1
ATOM 556 N N . GLY A 1 72 ? -13.277 -5.929 5.660 1.00 93.69 72 GLY A N 1
ATOM 557 C CA . GLY A 1 72 ? -13.135 -6.316 4.254 1.00 93.69 72 GLY A CA 1
ATOM 558 C C . GLY A 1 72 ? -11.790 -5.935 3.630 1.00 93.69 72 GLY A C 1
ATOM 559 O O . GLY A 1 72 ? -11.652 -5.971 2.410 1.00 93.69 72 GLY A O 1
ATOM 560 N N . ILE A 1 73 ? -10.794 -5.566 4.440 1.00 95.94 73 ILE A N 1
ATOM 561 C CA . ILE A 1 73 ? -9.444 -5.228 3.982 1.00 95.94 73 ILE A CA 1
ATOM 562 C C . ILE A 1 73 ? -8.573 -6.479 4.113 1.00 95.94 73 ILE A C 1
ATOM 564 O O . ILE A 1 73 ? -8.103 -6.812 5.198 1.00 95.94 73 ILE A O 1
ATOM 568 N N . THR A 1 74 ? -8.365 -7.193 3.008 1.00 95.81 74 THR A N 1
ATOM 569 C CA . THR A 1 74 ? -7.708 -8.517 3.006 1.00 95.81 74 THR A CA 1
ATOM 570 C C . THR A 1 74 ? -6.403 -8.571 2.207 1.00 95.81 74 THR A C 1
ATOM 572 O O . THR A 1 74 ? -5.703 -9.580 2.235 1.00 95.81 74 THR A O 1
ATOM 575 N N . THR A 1 75 ? -6.034 -7.485 1.531 1.00 96.12 75 THR A N 1
ATOM 576 C CA . THR A 1 75 ? -4.872 -7.376 0.635 1.00 96.12 75 THR A CA 1
ATOM 577 C C . THR A 1 75 ? -4.343 -5.936 0.647 1.00 96.12 75 THR A C 1
ATOM 579 O O . THR A 1 75 ? -4.894 -5.078 1.330 1.00 96.12 75 THR A O 1
ATOM 582 N N . ALA A 1 76 ? -3.245 -5.671 -0.056 1.00 97.25 76 ALA A N 1
ATOM 583 C CA . ALA A 1 76 ? -2.768 -4.337 -0.409 1.00 97.25 76 ALA A CA 1
ATOM 584 C C . ALA A 1 76 ? -2.464 -3.381 0.763 1.00 97.25 76 ALA A C 1
ATOM 586 O O . ALA A 1 76 ? -2.482 -2.157 0.606 1.00 97.25 76 ALA A O 1
ATOM 587 N N . VAL A 1 77 ? -2.113 -3.936 1.928 1.00 97.62 77 VAL A N 1
ATOM 588 C CA . VAL A 1 77 ? -1.675 -3.170 3.104 1.00 97.62 77 VAL A CA 1
ATOM 589 C C . VAL A 1 77 ? -0.198 -3.404 3.378 1.00 97.62 77 VAL A C 1
ATOM 591 O O . VAL A 1 77 ? 0.265 -4.539 3.512 1.00 97.62 77 VAL A O 1
ATOM 594 N N . MET A 1 78 ? 0.534 -2.307 3.528 1.00 96.75 78 MET A N 1
ATOM 595 C CA . MET A 1 78 ? 1.960 -2.275 3.822 1.00 96.75 78 MET A CA 1
ATOM 596 C C . MET A 1 78 ? 2.220 -1.538 5.130 1.00 96.75 78 MET A C 1
ATOM 598 O O . MET A 1 78 ? 1.465 -0.656 5.536 1.00 96.75 78 MET A O 1
ATOM 602 N N . ALA A 1 79 ? 3.338 -1.861 5.758 1.00 94.69 79 ALA A N 1
ATOM 603 C CA . ALA A 1 79 ? 3.883 -1.138 6.894 1.00 94.69 79 ALA A CA 1
ATOM 604 C C . ALA A 1 79 ? 5.313 -0.710 6.582 1.00 94.69 79 ALA A C 1
ATOM 606 O O . ALA A 1 79 ? 6.033 -1.415 5.874 1.00 94.69 79 ALA A O 1
ATOM 607 N N . ASP A 1 80 ? 5.737 0.420 7.143 1.00 87.69 80 ASP A N 1
ATOM 608 C CA . ASP A 1 80 ? 7.133 0.853 7.082 1.00 87.69 80 ASP A CA 1
ATOM 609 C C . ASP A 1 80 ? 7.875 0.552 8.392 1.00 87.69 80 ASP A C 1
ATOM 611 O O . ASP A 1 80 ? 7.643 1.207 9.409 1.00 87.69 80 ASP A O 1
ATOM 615 N N . GLY A 1 81 ? 8.772 -0.443 8.366 1.00 75.69 81 GLY A N 1
ATOM 616 C CA . GLY A 1 81 ? 9.694 -0.756 9.463 1.00 75.69 81 GLY A CA 1
ATOM 617 C C . GLY A 1 81 ? 9.003 -1.052 10.799 1.00 75.69 81 GLY A C 1
ATOM 618 O O . GLY A 1 81 ? 7.931 -1.650 10.816 1.00 75.69 81 GLY A O 1
ATOM 619 N N . TRP A 1 82 ? 9.626 -0.646 11.921 1.00 70.81 82 TRP A N 1
ATOM 620 C CA . TRP A 1 82 ? 8.970 -0.577 13.240 1.00 70.81 82 TRP A CA 1
ATOM 621 C C . TRP A 1 82 ? 7.805 0.411 13.130 1.00 70.81 82 TRP A C 1
ATOM 623 O O . TRP A 1 82 ? 8.052 1.622 13.167 1.00 70.81 82 TRP A O 1
ATOM 633 N N . PRO A 1 83 ? 6.556 -0.057 12.937 1.00 64.81 83 PRO A N 1
ATOM 634 C CA . PRO A 1 83 ? 5.652 0.701 12.097 1.00 64.81 83 PRO A CA 1
ATOM 635 C C . PRO A 1 83 ? 5.283 2.011 12.765 1.00 64.81 83 PRO A C 1
ATOM 637 O O . PRO A 1 83 ? 4.696 2.023 13.852 1.00 64.81 83 PRO A O 1
ATOM 640 N N . ARG A 1 84 ? 5.657 3.108 12.107 1.00 80.56 84 ARG A N 1
ATOM 641 C CA . ARG A 1 84 ? 5.146 4.450 12.403 1.00 80.56 84 ARG A CA 1
ATOM 642 C C . ARG A 1 84 ? 3.872 4.723 11.611 1.00 80.56 84 ARG A C 1
ATOM 644 O O . ARG A 1 84 ? 2.997 5.439 12.090 1.00 80.56 84 ARG A O 1
ATOM 651 N N . VAL A 1 85 ? 3.758 4.110 10.435 1.00 93.12 85 VAL A N 1
ATOM 652 C CA . VAL A 1 85 ? 2.667 4.300 9.481 1.00 93.12 85 VAL A CA 1
ATOM 653 C C . VAL A 1 85 ? 2.328 2.990 8.772 1.00 93.12 85 VAL A C 1
ATOM 655 O O . VAL A 1 85 ? 3.197 2.138 8.566 1.00 93.12 85 VAL A O 1
ATOM 658 N N . TYR A 1 86 ? 1.061 2.867 8.394 1.00 96.06 86 TYR A N 1
ATOM 659 C CA . TYR A 1 86 ? 0.552 1.874 7.459 1.00 96.06 86 TYR A CA 1
ATOM 660 C C . TYR A 1 86 ? 0.157 2.573 6.161 1.00 96.06 86 TYR A C 1
ATOM 662 O O . TYR A 1 86 ? -0.306 3.716 6.179 1.00 96.06 86 TYR A O 1
ATOM 670 N N . TYR A 1 87 ? 0.333 1.879 5.047 1.00 97.00 87 TYR A N 1
ATOM 671 C CA . TYR A 1 87 ? -0.071 2.328 3.725 1.00 97.00 87 TYR A CA 1
ATOM 672 C C . TYR A 1 87 ? -1.073 1.338 3.153 1.00 97.00 87 TYR A C 1
ATOM 674 O O . TYR A 1 87 ? -0.821 0.135 3.169 1.00 97.00 87 TYR A O 1
ATOM 682 N N . VAL A 1 88 ? -2.187 1.840 2.637 1.00 96.81 88 VAL A N 1
ATOM 683 C CA . VAL A 1 88 ? -3.212 1.034 1.972 1.00 96.81 88 VAL A CA 1
ATOM 684 C C . VAL A 1 88 ? -3.292 1.473 0.525 1.00 96.81 88 VAL A C 1
ATOM 686 O O . VAL A 1 88 ? -3.431 2.670 0.267 1.00 96.81 88 VAL A O 1
ATOM 689 N N . LEU A 1 89 ? -3.190 0.531 -0.409 1.00 97.25 89 LEU A N 1
ATOM 690 C CA . LEU A 1 89 ? -3.345 0.838 -1.827 1.00 97.25 89 LEU A CA 1
ATOM 691 C C . LEU A 1 89 ? -4.821 0.747 -2.215 1.00 97.25 89 LEU A C 1
ATOM 693 O O . LEU A 1 89 ? -5.496 -0.229 -1.888 1.00 97.25 89 LEU A O 1
ATOM 697 N N . ILE A 1 90 ? -5.302 1.761 -2.924 1.00 95.19 90 ILE A N 1
ATOM 698 C CA . ILE A 1 90 ? -6.689 1.885 -3.384 1.00 95.19 90 ILE A CA 1
ATOM 699 C C . ILE A 1 90 ? -6.725 2.155 -4.892 1.00 95.19 90 ILE A C 1
ATOM 701 O O . ILE A 1 90 ? -5.714 2.604 -5.448 1.00 95.19 90 ILE A O 1
ATOM 705 N N . PRO A 1 91 ? -7.873 1.942 -5.564 1.00 94.69 91 PRO A N 1
ATOM 706 C CA . PRO A 1 91 ? -8.027 2.310 -6.965 1.00 94.69 91 PRO A CA 1
ATOM 707 C C . PRO A 1 91 ? -7.611 3.768 -7.239 1.00 94.69 91 PRO A C 1
ATOM 709 O O . PRO A 1 91 ? -7.898 4.662 -6.429 1.00 94.69 91 PRO A O 1
ATOM 712 N N . PRO A 1 92 ? -6.917 4.027 -8.360 1.00 91.75 92 PRO A N 1
ATOM 713 C CA . PRO A 1 92 ? -6.445 5.361 -8.696 1.00 91.75 92 PRO A CA 1
ATOM 714 C C . PRO A 1 92 ? -7.618 6.278 -9.041 1.00 91.75 92 PRO A C 1
ATOM 716 O O . PRO A 1 92 ? -8.666 5.836 -9.507 1.00 91.75 92 PRO A O 1
ATOM 719 N N . GLY A 1 93 ? -7.433 7.583 -8.857 1.00 83.31 93 GLY A N 1
ATOM 720 C CA . GLY A 1 93 ? -8.448 8.559 -9.255 1.00 83.31 93 GLY A CA 1
ATOM 721 C C . GLY A 1 93 ? -9.640 8.622 -8.304 1.00 83.31 93 GLY A C 1
ATOM 722 O O . GLY A 1 93 ? -10.653 9.223 -8.653 1.00 83.31 93 GLY A O 1
ATOM 723 N N . THR A 1 94 ? -9.491 8.108 -7.080 1.00 68.00 94 THR A N 1
ATOM 724 C CA . THR A 1 94 ? -10.451 8.265 -5.973 1.00 68.00 94 THR A CA 1
ATOM 725 C C . THR A 1 94 ? -10.424 9.724 -5.459 1.00 68.00 94 THR A C 1
ATOM 727 O O . THR A 1 94 ? -10.086 10.023 -4.314 1.00 68.00 94 THR A O 1
ATOM 730 N N . ARG A 1 95 ? -10.667 10.681 -6.368 1.00 57.50 95 ARG A N 1
ATOM 731 C CA . ARG A 1 95 ? -10.475 12.136 -6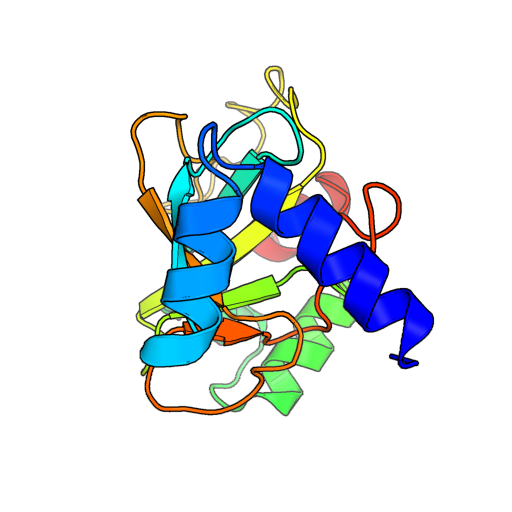.219 1.00 57.50 95 ARG A CA 1
ATOM 732 C C . ARG A 1 95 ? -11.587 12.803 -5.414 1.00 57.50 95 ARG A C 1
ATOM 734 O O . ARG A 1 95 ? -11.330 13.830 -4.796 1.00 57.50 95 ARG A O 1
ATOM 741 N N . GLU A 1 96 ? -12.774 12.210 -5.393 1.00 51.19 96 GLU A N 1
ATOM 742 C CA . GLU A 1 96 ? -13.983 12.783 -4.781 1.00 51.19 96 GLU A CA 1
ATOM 743 C C . GLU A 1 96 ? -14.058 12.577 -3.261 1.00 51.19 96 GLU A C 1
ATOM 745 O O . GLU A 1 96 ? -14.951 13.089 -2.601 1.00 51.19 96 GLU A O 1
ATOM 750 N N . GLN A 1 97 ? -13.102 11.857 -2.671 1.00 54.00 97 GLN A N 1
ATOM 751 C CA . GLN A 1 97 ? -13.216 11.386 -1.290 1.00 54.00 97 GLN A CA 1
ATOM 752 C C . GLN A 1 97 ? -12.330 12.142 -0.300 1.00 54.00 97 GLN A C 1
ATOM 754 O O . GLN A 1 97 ? -12.110 11.667 0.808 1.00 54.00 97 GLN A O 1
ATOM 759 N N . ARG A 1 98 ? -11.787 13.312 -0.667 1.00 50.91 98 ARG A N 1
ATOM 760 C CA . ARG A 1 98 ? -10.920 14.100 0.236 1.00 50.91 98 ARG A CA 1
ATOM 761 C C . ARG A 1 98 ? -11.621 14.443 1.560 1.00 50.91 98 ARG A C 1
ATOM 763 O O . ARG A 1 98 ? -10.946 14.560 2.572 1.00 50.91 98 ARG A O 1
ATOM 770 N N . GLU A 1 99 ? -12.948 14.544 1.529 1.00 52.03 99 GLU A N 1
ATOM 771 C CA . GLU A 1 99 ? -13.828 14.840 2.668 1.00 52.03 99 GLU A CA 1
ATOM 772 C C . GLU A 1 99 ? -14.304 13.587 3.428 1.00 52.03 99 GLU A C 1
ATOM 774 O O . GLU A 1 99 ? -14.934 13.704 4.472 1.00 52.03 99 GLU A O 1
ATOM 779 N N . GLN A 1 100 ? -14.016 12.373 2.943 1.00 60.75 100 GLN A N 1
ATOM 780 C CA . GLN A 1 100 ? -14.579 11.137 3.514 1.00 60.75 100 GLN A CA 1
ATOM 781 C C . GLN A 1 100 ? -13.769 10.556 4.681 1.00 60.75 100 GLN A C 1
ATOM 783 O O . GLN A 1 100 ? -14.202 9.590 5.311 1.00 60.75 100 GLN A O 1
ATOM 788 N N . TRP A 1 101 ? -12.609 11.142 4.979 1.00 67.56 101 TRP A N 1
ATOM 789 C CA . TRP A 1 101 ? -11.656 10.657 5.978 1.00 67.56 101 TRP A CA 1
ATOM 790 C C . TRP A 1 101 ? -11.389 11.749 7.010 1.00 67.56 101 TRP A C 1
ATOM 792 O O . TRP A 1 101 ? -10.256 12.201 7.152 1.00 67.56 101 TRP A O 1
ATOM 802 N N . ASP A 1 102 ? -12.425 12.216 7.708 1.00 74.88 102 ASP A N 1
ATOM 803 C CA . ASP A 1 102 ? -12.277 13.200 8.793 1.00 74.88 102 ASP A CA 1
ATOM 804 C C . ASP A 1 102 ? -11.678 12.552 10.060 1.00 74.88 102 ASP A C 1
ATOM 806 O O . ASP A 1 102 ? -12.248 12.553 11.148 1.00 74.88 102 ASP A O 1
ATOM 810 N N . VAL A 1 103 ? -10.532 11.888 9.892 1.00 85.88 103 VAL A N 1
ATOM 811 C CA . VAL A 1 103 ? -9.796 11.194 10.944 1.00 85.88 103 VAL A CA 1
ATOM 812 C C . VAL A 1 103 ? -8.374 11.752 10.972 1.00 85.88 103 VAL A C 1
ATOM 814 O O . VAL A 1 103 ? -7.637 11.613 9.990 1.00 85.88 103 VAL A O 1
ATOM 817 N N . PRO A 1 104 ? -7.938 12.359 12.091 1.00 87.12 104 PRO A N 1
ATOM 818 C CA . PRO A 1 104 ? -6.624 12.978 12.191 1.00 87.12 104 PRO A CA 1
ATOM 819 C C . PRO A 1 104 ? -5.472 12.060 11.762 1.00 87.12 104 PRO A C 1
ATOM 821 O O . PRO A 1 104 ? -5.262 10.974 12.307 1.00 87.12 104 PRO A O 1
ATOM 824 N N . GLY A 1 105 ? -4.689 12.532 10.790 1.00 87.31 105 GLY A N 1
ATOM 825 C CA . GLY A 1 105 ? -3.501 11.843 10.282 1.00 87.31 105 GLY A CA 1
ATOM 826 C C . GLY A 1 105 ? -3.771 10.737 9.258 1.00 87.31 105 GLY A C 1
ATOM 827 O O . GLY A 1 105 ? -2.803 10.163 8.754 1.00 87.31 105 GLY A O 1
ATOM 828 N N . VAL A 1 106 ? -5.036 10.447 8.934 1.00 91.94 106 VAL A N 1
ATOM 829 C CA . VAL A 1 106 ? -5.405 9.607 7.788 1.00 91.94 106 VAL A CA 1
ATOM 830 C C . VAL A 1 106 ? -5.499 10.492 6.556 1.00 91.94 106 VAL A C 1
ATOM 832 O O . VAL A 1 106 ? -6.243 11.465 6.538 1.00 91.94 106 VAL A O 1
ATOM 835 N N . GLU A 1 107 ? -4.740 10.176 5.513 1.00 90.06 107 GLU A N 1
ATOM 836 C CA . GLU A 1 107 ? -4.769 10.983 4.295 1.00 90.06 107 GLU A CA 1
ATOM 837 C C . GLU A 1 107 ? -4.484 10.169 3.039 1.00 90.06 107 GLU A C 1
ATOM 839 O O . GLU A 1 107 ? -3.696 9.219 3.049 1.00 90.06 107 GLU A O 1
ATOM 844 N N . ARG A 1 108 ? -5.071 10.605 1.923 1.00 91.56 108 ARG A N 1
ATOM 845 C CA . ARG A 1 108 ? -4.651 10.168 0.593 1.00 91.56 108 ARG A CA 1
ATOM 846 C C . ARG A 1 108 ? -3.404 10.932 0.177 1.00 91.56 108 ARG A C 1
ATOM 848 O O . ARG A 1 108 ? -3.417 12.161 0.091 1.00 91.56 108 ARG A O 1
ATOM 855 N N . LEU A 1 109 ? -2.346 10.196 -0.129 1.00 92.31 109 LEU A N 1
ATOM 856 C CA . LEU A 1 109 ? -1.087 10.768 -0.575 1.00 92.31 109 LEU A CA 1
ATOM 857 C C . LEU A 1 109 ? -1.216 11.392 -1.965 1.00 92.31 109 LEU A C 1
ATOM 859 O O . LEU A 1 109 ? -2.020 10.980 -2.801 1.00 92.31 109 LEU A O 1
ATOM 863 N N . THR A 1 110 ? -0.394 12.404 -2.213 1.00 90.75 110 THR A N 1
ATOM 864 C CA . THR A 1 110 ? -0.301 13.060 -3.517 1.00 90.75 110 THR A CA 1
ATOM 865 C C . THR A 1 110 ? 0.747 12.367 -4.399 1.00 90.75 110 THR A C 1
ATOM 867 O O . THR A 1 110 ? 1.599 11.629 -3.895 1.00 90.75 110 THR A O 1
ATOM 870 N N . PRO A 1 111 ? 0.774 12.653 -5.716 1.00 89.25 111 PRO A N 1
ATOM 871 C CA . PRO A 1 111 ? 1.827 12.143 -6.600 1.00 89.25 111 PRO A CA 1
ATOM 872 C C . PRO A 1 111 ? 3.242 12.628 -6.237 1.00 89.25 111 PRO A C 1
ATOM 874 O O . PRO A 1 111 ? 4.230 12.029 -6.659 1.00 89.25 111 PRO A O 1
ATOM 877 N N . THR A 1 112 ? 3.360 13.715 -5.462 1.00 91.75 112 THR A N 1
ATOM 878 C CA . THR A 1 112 ? 4.651 14.237 -4.987 1.00 91.75 112 THR A CA 1
ATOM 879 C C . THR A 1 112 ? 5.173 13.484 -3.765 1.00 91.75 112 THR A C 1
ATOM 881 O O . THR A 1 112 ? 6.388 13.418 -3.568 1.00 91.75 112 THR A O 1
ATOM 884 N N . CYS A 1 113 ? 4.292 12.863 -2.974 1.00 93.44 113 CYS A N 1
ATOM 885 C CA . CYS A 1 113 ? 4.688 11.974 -1.889 1.00 93.44 113 CYS A CA 1
ATOM 886 C C . CYS A 1 113 ? 5.364 10.716 -2.444 1.00 93.44 113 CYS A C 1
ATOM 888 O O . CYS A 1 113 ? 4.957 10.163 -3.468 1.00 93.44 113 CYS A O 1
ATOM 890 N N . ARG A 1 114 ? 6.383 10.230 -1.733 1.00 94.50 114 ARG A N 1
ATOM 891 C CA . ARG A 1 114 ? 7.054 8.964 -2.041 1.00 94.50 114 ARG A CA 1
ATOM 892 C C . ARG A 1 114 ? 6.788 7.960 -0.936 1.00 94.50 114 ARG A C 1
ATOM 894 O O . ARG A 1 114 ? 6.893 8.308 0.237 1.00 94.50 114 ARG A O 1
ATOM 901 N N . ILE A 1 115 ? 6.468 6.730 -1.320 1.00 95.31 115 ILE A N 1
ATOM 902 C CA . ILE A 1 115 ? 6.264 5.621 -0.387 1.00 95.31 115 ILE A CA 1
ATOM 903 C C . ILE A 1 115 ? 7.286 4.514 -0.638 1.00 95.31 115 ILE A C 1
ATOM 905 O O . ILE A 1 115 ? 7.671 4.298 -1.794 1.00 95.31 115 ILE A O 1
ATOM 909 N N . PRO A 1 116 ? 7.727 3.802 0.410 1.00 95.38 116 PRO A N 1
ATOM 910 C CA . PRO A 1 116 ? 8.535 2.609 0.246 1.00 95.38 116 PRO A CA 1
ATOM 911 C C . PRO A 1 116 ? 7.630 1.434 -0.143 1.00 95.38 116 PRO A C 1
ATOM 913 O O . PRO A 1 116 ? 6.958 0.845 0.696 1.00 95.38 116 PRO A O 1
ATOM 916 N N . LEU A 1 117 ? 7.613 1.090 -1.429 1.00 96.94 117 LEU A N 1
ATOM 917 C CA . LEU A 1 117 ? 6.876 -0.044 -1.976 1.00 96.94 117 LEU A CA 1
ATOM 918 C C . LEU A 1 117 ? 7.726 -1.325 -1.858 1.00 96.94 117 LEU A C 1
ATOM 920 O O . LEU A 1 117 ? 8.748 -1.440 -2.548 1.00 96.94 117 LEU A O 1
ATOM 924 N N . PRO A 1 118 ? 7.366 -2.296 -1.002 1.00 96.88 118 PRO A N 1
ATOM 925 C CA . PRO A 1 118 ? 8.101 -3.545 -0.844 1.00 96.88 118 PRO A CA 1
ATOM 926 C C . PRO A 1 118 ? 7.992 -4.416 -2.095 1.00 96.88 118 PRO A C 1
ATOM 928 O O . PRO A 1 118 ? 6.983 -4.391 -2.799 1.00 96.88 118 PRO A O 1
ATOM 931 N N . ALA A 1 119 ? 9.000 -5.256 -2.336 1.00 95.88 119 ALA A N 1
ATOM 932 C CA . ALA A 1 119 ? 8.856 -6.324 -3.323 1.00 95.88 119 ALA A CA 1
ATOM 933 C C . ALA A 1 119 ? 7.642 -7.211 -2.952 1.00 95.88 119 ALA A C 1
ATOM 935 O O . ALA A 1 119 ? 7.450 -7.461 -1.759 1.00 95.88 119 ALA A O 1
ATOM 936 N N . PRO A 1 120 ? 6.848 -7.738 -3.907 1.00 94.94 120 PRO A N 1
ATOM 937 C CA . PRO A 1 120 ? 5.586 -8.442 -3.612 1.00 94.94 120 PRO A CA 1
ATOM 938 C C . PRO A 1 120 ? 5.698 -9.611 -2.620 1.00 94.94 120 PRO A C 1
ATOM 940 O O . PRO A 1 120 ? 4.757 -9.945 -1.912 1.00 94.94 120 PRO A O 1
ATOM 943 N N . GLY A 1 121 ? 6.871 -10.244 -2.550 1.00 92.44 121 GLY A N 1
ATOM 944 C CA . GLY A 1 121 ? 7.148 -11.341 -1.624 1.00 92.44 121 GLY A CA 1
ATOM 945 C C . GLY A 1 121 ? 7.644 -10.940 -0.236 1.00 92.44 121 GLY A C 1
ATOM 946 O O . GLY A 1 121 ? 7.939 -11.826 0.558 1.00 92.44 121 GLY A O 1
ATOM 947 N N . ARG A 1 122 ? 7.830 -9.648 0.051 1.00 93.50 122 ARG A N 1
ATOM 948 C CA . ARG A 1 122 ? 8.456 -9.190 1.296 1.00 93.50 122 ARG A CA 1
ATOM 949 C C . ARG A 1 122 ? 7.417 -8.988 2.389 1.00 93.50 122 ARG A C 1
ATOM 951 O O . ARG A 1 122 ? 6.720 -7.980 2.392 1.00 93.50 122 ARG A O 1
ATOM 958 N N . THR A 1 123 ? 7.379 -9.897 3.354 1.00 92.56 123 THR A N 1
ATOM 959 C CA . THR A 1 123 ? 6.445 -9.860 4.493 1.00 92.56 123 THR A CA 1
ATOM 960 C C . THR A 1 123 ? 7.118 -9.566 5.832 1.00 92.56 123 THR A C 1
ATOM 962 O O . THR A 1 123 ? 6.419 -9.385 6.825 1.00 92.56 123 THR A O 1
ATOM 965 N N . GLU A 1 124 ? 8.449 -9.494 5.870 1.00 87.25 124 GLU A N 1
ATOM 966 C CA . GLU A 1 124 ? 9.236 -9.467 7.108 1.00 87.25 124 GLU A CA 1
ATOM 967 C C . GLU A 1 124 ? 10.035 -8.171 7.307 1.00 87.25 124 GLU A C 1
ATOM 969 O O . GLU A 1 124 ? 10.381 -7.458 6.357 1.00 87.25 124 GLU A O 1
ATOM 974 N N . LEU A 1 125 ? 10.353 -7.912 8.578 1.00 86.94 125 LEU A N 1
ATOM 975 C CA . LEU A 1 125 ? 11.244 -6.851 9.048 1.00 86.94 125 LEU A CA 1
ATOM 976 C C . LEU A 1 125 ? 12.729 -7.212 8.832 1.00 86.94 125 LEU A C 1
ATOM 978 O O . LEU A 1 125 ? 13.058 -8.390 8.707 1.00 86.94 125 LEU A O 1
ATOM 982 N N . PRO A 1 126 ? 13.652 -6.227 8.854 1.00 87.69 126 PRO A N 1
ATOM 983 C CA . PRO A 1 126 ? 13.425 -4.781 8.970 1.00 87.69 126 PRO A CA 1
ATOM 984 C C . PRO A 1 126 ? 12.936 -4.147 7.659 1.00 87.69 126 PRO A C 1
ATOM 986 O O . PRO A 1 126 ? 13.064 -4.737 6.591 1.00 87.69 126 PRO A O 1
ATOM 989 N N . GLY A 1 127 ? 12.430 -2.912 7.735 1.00 90.12 127 GLY A N 1
ATOM 990 C CA . GLY A 1 127 ? 12.027 -2.101 6.578 1.00 90.12 127 GLY A CA 1
ATOM 991 C C . GLY A 1 127 ? 10.581 -2.300 6.120 1.00 90.12 127 GLY A C 1
ATOM 992 O O . GLY A 1 127 ? 9.776 -2.950 6.793 1.00 90.12 127 GLY A O 1
ATOM 993 N N . ALA A 1 128 ? 10.248 -1.689 4.983 1.00 94.25 128 ALA A N 1
ATOM 994 C CA . ALA A 1 128 ? 8.904 -1.749 4.429 1.00 94.25 128 ALA A CA 1
ATOM 995 C C . ALA A 1 128 ? 8.536 -3.173 4.004 1.00 94.25 128 ALA A C 1
ATOM 997 O O . ALA A 1 128 ? 9.323 -3.852 3.341 1.00 94.25 128 ALA A O 1
ATOM 998 N N . HIS A 1 129 ? 7.343 -3.617 4.382 1.00 95.12 129 HIS A N 1
ATOM 999 C CA . HIS A 1 129 ? 6.865 -4.973 4.138 1.00 95.12 129 HIS A CA 1
ATOM 1000 C C . HIS A 1 129 ? 5.342 -5.014 3.989 1.00 95.12 129 HIS A C 1
ATOM 1002 O O . HIS A 1 129 ? 4.617 -4.148 4.480 1.00 95.12 129 HIS A O 1
ATOM 1008 N N . TRP A 1 130 ? 4.864 -6.052 3.314 1.00 96.38 130 TRP A N 1
ATOM 1009 C CA . TRP A 1 130 ? 3.453 -6.376 3.170 1.00 96.38 130 TRP A CA 1
ATOM 1010 C C . TRP A 1 130 ? 2.909 -6.924 4.489 1.00 96.38 130 TRP A C 1
ATOM 1012 O O . TRP A 1 130 ? 3.413 -7.926 5.008 1.00 96.38 130 TRP A O 1
ATOM 1022 N N . VAL A 1 131 ? 1.893 -6.259 5.038 1.00 95.69 131 VAL A N 1
ATOM 1023 C CA . VAL A 1 131 ? 1.116 -6.701 6.209 1.00 95.69 131 VAL A CA 1
ATOM 1024 C C . VAL A 1 131 ? 0.022 -7.653 5.748 1.00 95.69 131 VAL A C 1
ATOM 1026 O O . VAL A 1 131 ? -0.131 -8.734 6.308 1.00 95.69 131 VAL A O 1
ATOM 1029 N N . LEU A 1 132 ? -0.678 -7.286 4.682 1.00 96.31 132 LEU A N 1
ATOM 1030 C CA . LEU A 1 132 ? -1.568 -8.165 3.930 1.00 96.31 132 LEU A CA 1
ATOM 1031 C C . LEU A 1 132 ? -0.932 -8.473 2.569 1.00 96.31 132 LEU A C 1
ATOM 1033 O O . LEU A 1 132 ? -0.019 -7.744 2.179 1.00 96.31 132 LEU A O 1
ATOM 1037 N N . PRO A 1 133 ? -1.344 -9.548 1.872 1.00 95.75 133 PRO A N 1
ATOM 1038 C CA . PRO A 1 133 ? -0.763 -9.939 0.591 1.00 95.75 133 PRO A CA 1
ATOM 1039 C C . PRO A 1 133 ? -0.606 -8.775 -0.393 1.00 95.75 133 PRO A C 1
ATOM 1041 O O . PRO A 1 133 ? -1.416 -7.850 -0.418 1.00 95.75 133 PRO A O 1
ATOM 1044 N N . ALA A 1 134 ? 0.456 -8.827 -1.197 1.00 96.81 134 ALA A N 1
ATOM 1045 C CA . ALA A 1 134 ? 0.633 -7.880 -2.284 1.00 96.81 134 ALA A CA 1
ATOM 1046 C C . ALA A 1 134 ? -0.456 -8.099 -3.350 1.00 96.81 134 ALA A C 1
ATOM 1048 O O . ALA A 1 134 ? -0.732 -9.255 -3.680 1.00 96.81 134 ALA A O 1
ATOM 1049 N N . PRO A 1 135 ? -1.031 -7.028 -3.915 1.00 96.06 135 PRO A N 1
ATOM 1050 C CA . PRO A 1 135 ? -1.957 -7.129 -5.036 1.00 96.06 135 PRO A CA 1
ATOM 1051 C C . PRO A 1 135 ? -1.247 -7.669 -6.286 1.00 96.06 135 PRO A C 1
ATOM 1053 O O . PRO A 1 135 ? -0.122 -7.258 -6.591 1.00 96.06 135 PRO A O 1
ATOM 1056 N N . ALA A 1 136 ? -1.908 -8.562 -7.022 1.00 92.12 136 ALA A N 1
ATOM 1057 C CA . ALA A 1 136 ? -1.469 -9.017 -8.340 1.00 92.12 136 ALA A CA 1
ATOM 1058 C C . ALA A 1 136 ? -1.969 -8.095 -9.463 1.00 92.12 136 ALA A C 1
ATOM 1060 O O . ALA A 1 136 ? -1.370 -8.051 -10.536 1.00 92.12 136 ALA A O 1
ATOM 1061 N N . GLY A 1 137 ? -3.013 -7.304 -9.198 1.00 94.38 137 GLY A N 1
ATOM 1062 C CA . GLY A 1 137 ? -3.534 -6.313 -10.131 1.00 94.38 137 GLY A CA 1
ATOM 1063 C C . GLY A 1 137 ? -4.592 -5.385 -9.522 1.00 94.38 137 GLY A C 1
ATOM 1064 O O . GLY A 1 137 ? -4.805 -5.389 -8.308 1.00 94.38 137 GLY A O 1
ATOM 1065 N N . PRO A 1 138 ? -5.302 -4.605 -10.361 1.00 93.50 138 PRO A N 1
ATOM 1066 C CA . PRO A 1 138 ? -6.293 -3.624 -9.908 1.00 93.50 138 PRO A CA 1
ATOM 1067 C C . PRO A 1 138 ? -7.446 -4.217 -9.089 1.00 93.50 138 PRO A C 1
ATOM 1069 O O . PRO A 1 138 ? -7.984 -3.536 -8.220 1.00 93.50 138 PRO A O 1
ATOM 1072 N N . GLY A 1 139 ? -7.823 -5.473 -9.355 1.00 93.50 139 GLY A N 1
ATOM 1073 C CA . GLY A 1 139 ? -8.897 -6.168 -8.636 1.00 93.50 139 GLY A CA 1
ATOM 1074 C C . GLY A 1 139 ? -8.568 -6.492 -7.176 1.00 93.50 139 GLY A C 1
ATOM 1075 O O . GLY A 1 139 ? -9.481 -6.724 -6.392 1.00 93.50 139 GLY A O 1
ATOM 1076 N N . ASP A 1 140 ? -7.287 -6.443 -6.803 1.00 95.31 140 ASP A N 1
ATOM 1077 C CA . ASP A 1 140 ? -6.806 -6.715 -5.446 1.00 95.31 140 ASP A CA 1
ATOM 1078 C C . ASP A 1 140 ? -6.559 -5.427 -4.647 1.00 95.31 140 ASP A C 1
ATOM 1080 O O . ASP A 1 140 ? -5.851 -5.438 -3.642 1.00 95.31 140 ASP A O 1
ATOM 1084 N N . LEU A 1 141 ? -7.056 -4.283 -5.113 1.00 95.94 141 LEU A N 1
ATOM 1085 C CA . LEU A 1 141 ? -6.937 -3.026 -4.383 1.00 95.94 141 LEU A CA 1
ATOM 1086 C C . LEU A 1 141 ? -8.035 -2.897 -3.331 1.00 95.94 141 LEU A C 1
ATOM 1088 O O . LEU A 1 141 ? -9.156 -3.377 -3.500 1.00 95.94 141 LEU A O 1
ATOM 1092 N N . CYS A 1 142 ? -7.726 -2.204 -2.238 1.00 95.12 142 CYS A N 1
ATOM 1093 C CA . CYS A 1 142 ? -8.687 -2.013 -1.164 1.00 95.12 142 CYS A CA 1
ATOM 1094 C C . CYS A 1 142 ? -9.810 -1.076 -1.602 1.00 95.12 142 CYS A C 1
ATOM 1096 O O . CYS A 1 142 ? -9.564 0.038 -2.073 1.00 95.12 142 CYS A O 1
ATOM 1098 N N . ALA A 1 143 ? -11.052 -1.499 -1.371 1.00 91.44 143 ALA A N 1
ATOM 1099 C CA . ALA A 1 143 ? -12.204 -0.632 -1.544 1.00 91.44 143 ALA A CA 1
ATOM 1100 C C . ALA A 1 143 ? -12.153 0.512 -0.511 1.00 91.44 143 ALA A C 1
ATOM 1102 O O . ALA A 1 143 ? -12.011 0.237 0.688 1.00 91.44 143 ALA A O 1
ATOM 1103 N N . PRO A 1 144 ? -12.318 1.780 -0.929 1.00 89.25 144 PRO A N 1
ATOM 1104 C CA . PRO A 1 144 ? -12.310 2.904 -0.000 1.00 89.25 144 PRO A CA 1
ATOM 1105 C C . PRO A 1 144 ? -13.324 2.756 1.150 1.00 89.25 144 PRO A C 1
ATOM 1107 O O . PRO A 1 144 ? -12.991 2.990 2.307 1.00 89.25 144 PRO A O 1
ATOM 1110 N N . ASP A 1 145 ? -14.524 2.236 0.893 1.00 88.56 145 ASP A N 1
ATOM 1111 C CA . ASP A 1 145 ? -15.522 2.039 1.955 1.00 88.56 145 ASP A CA 1
ATOM 1112 C C . ASP A 1 145 ? -15.048 1.141 3.108 1.00 88.56 145 ASP A C 1
ATOM 1114 O O . ASP A 1 145 ? -15.396 1.397 4.263 1.00 88.56 145 ASP A O 1
ATOM 1118 N N . GLY A 1 146 ? -14.242 0.113 2.825 1.00 90.56 146 GLY A N 1
ATOM 1119 C CA . GLY A 1 146 ? -13.683 -0.764 3.859 1.00 90.56 146 GLY A CA 1
ATOM 1120 C C . GLY A 1 146 ? -12.706 -0.015 4.761 1.00 90.56 146 GLY A C 1
ATOM 1121 O O . GLY A 1 146 ? -12.790 -0.091 5.985 1.00 90.56 146 GLY A O 1
ATOM 1122 N N . ILE A 1 147 ? -11.844 0.807 4.157 1.00 90.81 147 ILE A N 1
ATOM 1123 C CA . ILE A 1 147 ? -10.919 1.676 4.893 1.00 90.81 147 ILE A CA 1
ATOM 1124 C C . ILE A 1 147 ? -11.713 2.673 5.732 1.00 90.81 147 ILE A C 1
ATOM 1126 O O . ILE A 1 147 ? -11.327 2.941 6.866 1.00 90.81 147 ILE A O 1
ATOM 1130 N N . ARG A 1 148 ? -12.823 3.215 5.208 1.00 89.81 148 ARG A N 1
ATOM 1131 C CA . ARG A 1 148 ? -13.593 4.252 5.906 1.00 89.81 148 ARG A CA 1
ATOM 1132 C C . ARG A 1 148 ? -14.168 3.676 7.183 1.00 89.81 148 ARG A C 1
ATOM 1134 O O . ARG A 1 148 ? -13.932 4.224 8.250 1.00 89.81 148 ARG A O 1
ATOM 1141 N N . ARG A 1 149 ? -14.831 2.522 7.071 1.00 89.94 149 ARG A N 1
ATOM 1142 C CA . ARG A 1 149 ? -15.353 1.776 8.222 1.00 89.94 149 ARG A CA 1
ATOM 1143 C C . ARG A 1 149 ? -14.247 1.463 9.228 1.00 89.94 149 ARG A C 1
ATOM 1145 O O . ARG A 1 149 ? -14.462 1.670 10.412 1.00 89.94 149 ARG A O 1
ATOM 1152 N N . PHE A 1 150 ? -13.072 1.047 8.753 1.00 92.12 150 PHE A N 1
ATOM 1153 C CA . PHE A 1 150 ? -11.934 0.738 9.616 1.00 92.12 150 PHE A CA 1
ATOM 1154 C C . PHE A 1 150 ? -11.444 1.952 10.416 1.00 92.12 150 PHE A C 1
ATOM 1156 O O . PHE A 1 150 ? -11.187 1.824 11.605 1.00 92.12 150 PHE A O 1
ATOM 1163 N N . VAL A 1 151 ? -11.306 3.132 9.800 1.00 89.69 151 VAL A N 1
ATOM 1164 C CA . VAL A 1 151 ? -10.736 4.306 10.491 1.00 89.69 151 VAL A CA 1
ATOM 1165 C C . VAL A 1 151 ? -11.747 5.100 11.319 1.00 89.69 151 VAL A C 1
ATOM 1167 O O . VAL A 1 151 ? -11.321 5.869 12.182 1.00 89.69 151 VAL A O 1
ATOM 1170 N N . THR A 1 152 ? -13.050 4.935 11.068 1.00 84.94 152 THR A N 1
ATOM 1171 C CA . THR A 1 152 ? -14.127 5.617 11.811 1.00 84.94 152 THR A CA 1
ATOM 1172 C C . THR A 1 152 ? -14.803 4.755 12.879 1.00 84.94 152 THR A C 1
ATOM 1174 O O . THR A 1 152 ? -15.600 5.297 13.641 1.00 84.94 152 THR A O 1
ATOM 1177 N N . GLY A 1 153 ? -14.552 3.441 12.897 1.00 68.94 153 GLY A N 1
ATOM 1178 C CA . GLY A 1 153 ? -15.000 2.530 13.960 1.00 68.94 153 GLY A CA 1
ATOM 1179 C C . GLY A 1 153 ? -14.234 2.737 15.263 1.00 68.94 153 GLY A C 1
ATOM 1180 O O . GLY A 1 153 ? -14.882 2.635 16.326 1.00 68.94 153 GLY A O 1
#

pLDDT: mean 90.39, std 9.48, range [50.91, 97.62]

Secondary structure (DSSP, 8-state):
--HHHHHHHHHHHHTTSS-HHHHHHHHHHHSEEEEESBSSS-EEEEEEHHHHHHHTTSSSHHHHHHHHHHTT--S-EEEETTTSEEEEEE-TT-GGGTTS--STT-EEPPTTSEEEEE-TT--SSSSEEESSPPPSSGGGSPPHHHHHHHHH-

Sequence (153 aa):
MTFAERREAVEWLASQSYDPLRVRRAWATSRSALVPGAGPCFDTIRMPAPLVRRIAGARDRTSIQAALAEHGITTAVMADGWPRVYYVLIPPGTREQREQWDVPGVERLTPTCRIPLPAPGRTELPGAHWVLPAPAGPGDLCAPDGIRRFVTG

Organism: Streptomyces mobaraensis (NCBI:txid35621)